Protein AF-A0A965Y8A7-F1 (afdb_monomer)

Structure (mmCIF, N/CA/C/O backbone):
data_AF-A0A965Y8A7-F1
#
_entry.id   AF-A0A965Y8A7-F1
#
loop_
_atom_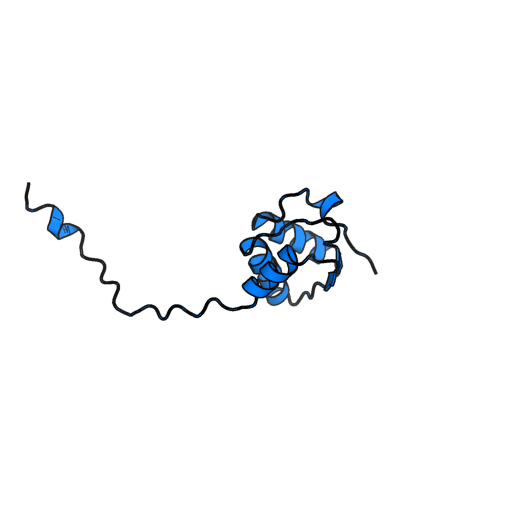site.group_PDB
_atom_site.id
_atom_site.type_symbol
_atom_site.label_atom_id
_atom_site.label_alt_id
_atom_site.label_comp_id
_atom_site.label_asym_id
_atom_site.label_entity_id
_atom_site.label_seq_id
_atom_site.pdbx_PDB_ins_code
_atom_site.Cartn_x
_atom_site.Cartn_y
_atom_site.Cartn_z
_atom_site.occupancy
_atom_site.B_iso_or_equiv
_atom_site.auth_seq_id
_atom_site.auth_comp_id
_atom_site.auth_asym_id
_atom_site.auth_atom_id
_atom_site.pdbx_PDB_model_num
ATOM 1 N N . MET A 1 1 ? -12.488 -10.062 11.948 1.00 49.94 1 MET A N 1
ATOM 2 C CA . MET A 1 1 ? -11.525 -9.067 11.435 1.00 49.94 1 MET A CA 1
ATOM 3 C C . MET A 1 1 ? -12.139 -8.504 10.177 1.00 49.94 1 MET A C 1
ATOM 5 O O . MET A 1 1 ? -12.432 -9.291 9.290 1.00 49.94 1 MET A O 1
ATOM 9 N N . GLU A 1 2 ? -12.423 -7.207 10.146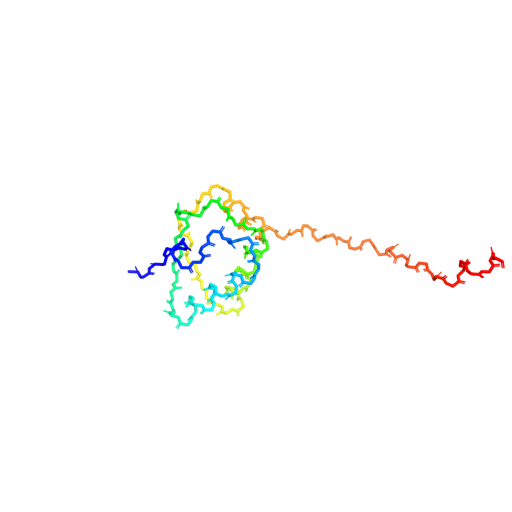 1.00 61.94 2 GLU A N 1
ATOM 10 C CA . GLU A 1 2 ? -12.914 -6.545 8.936 1.00 61.94 2 GLU A CA 1
ATOM 11 C C . GLU A 1 2 ? -11.736 -6.346 7.976 1.00 61.94 2 GLU A C 1
ATOM 13 O O . GLU A 1 2 ? -10.663 -5.886 8.380 1.00 61.94 2 GLU A O 1
ATOM 18 N N . SER A 1 3 ? -11.914 -6.778 6.731 1.00 58.09 3 SER A N 1
ATOM 19 C CA . SER A 1 3 ? -10.927 -6.689 5.656 1.00 58.09 3 SER A CA 1
ATOM 20 C C . SER A 1 3 ? -11.610 -6.149 4.412 1.00 58.09 3 SER A C 1
ATOM 22 O O . SER A 1 3 ? -12.699 -6.611 4.071 1.00 58.09 3 SER A O 1
ATOM 24 N N . ILE A 1 4 ? -10.960 -5.215 3.728 1.00 68.69 4 ILE A N 1
ATOM 25 C CA . ILE A 1 4 ? -11.452 -4.654 2.468 1.00 68.69 4 ILE A CA 1
ATOM 26 C C . ILE A 1 4 ? -10.821 -5.393 1.292 1.00 68.69 4 ILE A C 1
ATOM 28 O O . ILE A 1 4 ? -9.605 -5.614 1.277 1.00 68.69 4 ILE A O 1
ATOM 32 N N . ASN A 1 5 ? -11.644 -5.712 0.289 1.00 65.44 5 ASN A N 1
ATOM 33 C CA . ASN A 1 5 ? -11.171 -6.127 -1.026 1.00 65.44 5 ASN A CA 1
ATOM 34 C C . ASN A 1 5 ? -10.875 -4.882 -1.881 1.00 65.44 5 ASN A C 1
ATOM 36 O O . ASN A 1 5 ? -11.783 -4.162 -2.297 1.00 65.44 5 ASN A O 1
ATOM 40 N N . LEU A 1 6 ? -9.595 -4.649 -2.182 1.00 65.75 6 LEU A N 1
ATOM 41 C CA . LEU A 1 6 ? -9.141 -3.471 -2.929 1.00 65.75 6 LEU A CA 1
ATOM 42 C C . LEU A 1 6 ? -9.735 -3.340 -4.336 1.00 65.75 6 LEU A C 1
ATOM 44 O O . LEU A 1 6 ? -9.818 -2.228 -4.864 1.00 65.75 6 LEU A O 1
ATOM 48 N N . LYS A 1 7 ? -10.116 -4.448 -4.978 1.00 60.84 7 LYS A N 1
ATOM 49 C CA . LYS A 1 7 ? -10.618 -4.408 -6.356 1.00 60.84 7 LYS A CA 1
ATOM 50 C C . LYS A 1 7 ? -12.047 -3.884 -6.445 1.00 60.84 7 LYS A C 1
ATOM 52 O O . LYS A 1 7 ? -12.369 -3.225 -7.433 1.00 60.84 7 LYS A O 1
ATOM 57 N N . GLU A 1 8 ? -12.869 -4.156 -5.434 1.00 57.56 8 GLU A N 1
ATOM 58 C CA . GLU A 1 8 ? -14.264 -3.709 -5.389 1.00 57.56 8 GLU A CA 1
ATOM 59 C C . GLU A 1 8 ? -14.373 -2.212 -5.067 1.00 57.56 8 GLU A C 1
ATOM 61 O O . GLU A 1 8 ? -15.235 -1.540 -5.625 1.00 57.56 8 GLU A O 1
ATOM 66 N N . GLU A 1 9 ? -13.461 -1.670 -4.251 1.00 57.12 9 GLU A N 1
ATOM 67 C CA . GLU A 1 9 ? -13.534 -0.277 -3.780 1.00 57.12 9 GLU A CA 1
ATOM 68 C C . GLU A 1 9 ? -12.632 0.719 -4.537 1.00 57.12 9 GLU A C 1
ATOM 70 O O . GLU A 1 9 ? -13.009 1.879 -4.681 1.00 57.12 9 GLU A O 1
ATOM 75 N N . PHE A 1 10 ? -11.471 0.302 -5.070 1.00 62.09 10 PHE A N 1
ATOM 76 C CA . PHE A 1 10 ? -10.464 1.235 -5.621 1.00 62.09 10 PHE A CA 1
ATOM 77 C C . PHE A 1 10 ? -10.044 0.967 -7.082 1.00 62.09 10 PHE A C 1
ATOM 79 O O . PHE A 1 10 ? -9.073 1.548 -7.564 1.00 62.09 10 PHE A O 1
ATOM 86 N N . SER A 1 11 ? -10.781 0.112 -7.806 1.00 53.47 11 SER A N 1
ATOM 87 C CA . SER A 1 11 ? -10.721 -0.127 -9.263 1.00 53.47 11 SER A CA 1
ATOM 88 C C . SER A 1 11 ? -9.333 -0.008 -9.930 1.00 53.47 11 SER A C 1
ATOM 90 O O . SER A 1 11 ? -8.930 1.077 -10.338 1.00 53.47 11 SER A O 1
ATOM 92 N N . LYS A 1 12 ? -8.647 -1.141 -10.148 1.00 53.88 12 LYS A N 1
ATOM 93 C CA . LYS A 1 12 ? -7.536 -1.392 -11.111 1.00 53.88 12 LYS A CA 1
ATOM 94 C C . LYS A 1 12 ? -6.301 -0.466 -11.142 1.00 53.88 12 LYS A C 1
ATOM 96 O O . LYS A 1 12 ? -5.296 -0.868 -11.712 1.00 53.88 12 LYS A O 1
ATOM 101 N N . ASN A 1 13 ? -6.313 0.716 -10.537 1.00 55.31 13 ASN A N 1
ATOM 102 C CA . ASN A 1 13 ? -5.285 1.738 -10.703 1.00 55.31 13 ASN A CA 1
ATOM 103 C C . ASN A 1 13 ? -4.595 2.063 -9.376 1.00 55.31 13 ASN A C 1
ATOM 105 O O . ASN A 1 13 ? -4.362 3.222 -9.054 1.00 55.31 13 ASN A O 1
ATOM 109 N N . LEU A 1 14 ? -4.128 1.057 -8.636 1.00 63.94 14 LEU A N 1
ATOM 110 C CA . LEU A 1 14 ? -3.209 1.244 -7.495 1.00 63.94 14 LEU A CA 1
ATOM 111 C C . LEU A 1 14 ? -1.794 1.705 -7.933 1.00 63.94 14 LEU A C 1
ATOM 113 O O . LEU A 1 14 ? -0.793 1.520 -7.244 1.00 63.94 14 LEU A O 1
ATOM 117 N N . ALA A 1 15 ? -1.699 2.310 -9.117 1.00 61.69 15 ALA A N 1
ATOM 118 C CA . ALA A 1 15 ? -0.497 2.898 -9.676 1.00 61.69 15 ALA A CA 1
ATOM 119 C C . ALA A 1 15 ? -0.281 4.350 -9.218 1.00 61.69 15 ALA A C 1
ATOM 121 O O . ALA A 1 15 ? 0.847 4.841 -9.280 1.00 61.69 15 ALA A O 1
ATOM 122 N N . LEU A 1 16 ? -1.325 5.050 -8.765 1.00 68.44 16 LEU A N 1
ATOM 123 C CA . LEU A 1 16 ? -1.260 6.484 -8.478 1.00 68.44 16 LEU A CA 1
ATOM 124 C C . LEU A 1 16 ? -1.093 6.793 -6.989 1.00 68.44 16 LEU A C 1
ATOM 126 O O . LEU A 1 16 ? -1.583 6.070 -6.124 1.00 68.44 16 LEU A O 1
ATOM 130 N N . ARG A 1 17 ? -0.398 7.897 -6.694 1.00 72.62 17 ARG A N 1
ATOM 131 C CA . ARG A 1 17 ? -0.129 8.348 -5.322 1.00 72.62 17 ARG A CA 1
ATOM 132 C C . ARG A 1 17 ? -1.404 8.821 -4.628 1.00 72.62 17 ARG A C 1
ATOM 134 O O . ARG A 1 17 ? -1.560 8.581 -3.436 1.00 72.62 17 ARG A O 1
ATOM 141 N N . GLU A 1 18 ? -2.309 9.467 -5.362 1.00 77.12 18 GLU A N 1
ATOM 142 C CA . GLU A 1 18 ? -3.595 9.929 -4.831 1.00 77.12 18 GLU A CA 1
ATOM 143 C C . GLU A 1 18 ? -4.415 8.751 -4.289 1.00 77.12 18 GLU A C 1
ATOM 145 O O . GLU A 1 18 ? -4.908 8.807 -3.167 1.00 77.12 18 GLU A O 1
ATOM 150 N N . ASN A 1 19 ? -4.415 7.624 -5.004 1.00 81.88 19 ASN A N 1
ATOM 151 C CA . ASN A 1 19 ? -5.153 6.429 -4.598 1.00 81.88 19 ASN A CA 1
ATOM 152 C C . ASN A 1 19 ? -4.620 5.816 -3.294 1.00 81.88 19 ASN A C 1
ATOM 154 O O . ASN A 1 19 ? -5.395 5.249 -2.531 1.00 81.88 19 ASN A O 1
ATOM 158 N N . ALA A 1 20 ? -3.321 5.953 -2.996 1.00 86.44 20 ALA A N 1
ATOM 159 C CA . ALA A 1 20 ? -2.768 5.533 -1.704 1.00 86.44 20 ALA A CA 1
ATOM 160 C C . ALA A 1 20 ? -3.297 6.394 -0.549 1.00 86.44 20 ALA A C 1
ATOM 162 O O . ALA A 1 20 ? -3.550 5.874 0.536 1.00 86.44 20 ALA A O 1
ATOM 163 N N . ARG A 1 21 ? -3.478 7.701 -0.779 1.00 87.94 21 ARG A N 1
ATOM 164 C CA . ARG A 1 21 ? -4.012 8.631 0.226 1.00 87.94 21 ARG A CA 1
ATOM 165 C C . ARG A 1 21 ? -5.481 8.382 0.489 1.00 87.94 21 ARG A C 1
ATOM 167 O O . ARG A 1 21 ? -5.869 8.317 1.650 1.00 87.94 21 ARG A O 1
ATOM 174 N N . ASP A 1 22 ? -6.267 8.231 -0.570 1.00 86.81 22 ASP A N 1
ATOM 175 C CA . ASP A 1 22 ? -7.703 7.992 -0.451 1.00 86.81 22 ASP A CA 1
ATOM 176 C C . ASP A 1 22 ? -7.969 6.651 0.238 1.00 86.81 22 ASP A C 1
ATOM 178 O O . ASP A 1 22 ? -8.757 6.587 1.183 1.00 86.81 22 ASP A O 1
ATOM 182 N N . LEU A 1 23 ? -7.217 5.611 -0.141 1.00 87.75 23 LEU A N 1
ATOM 183 C CA . LEU A 1 23 ? -7.236 4.320 0.539 1.00 87.75 23 LEU A CA 1
ATOM 184 C C . LEU A 1 23 ? -6.851 4.456 2.013 1.00 87.75 23 LEU A C 1
ATOM 186 O O . LEU A 1 23 ? -7.571 3.978 2.884 1.00 87.75 23 LEU A O 1
ATOM 190 N N . PHE A 1 24 ? -5.731 5.115 2.315 1.00 90.56 24 PHE A N 1
ATOM 191 C CA . PHE A 1 24 ? -5.295 5.282 3.698 1.00 90.56 24 PHE A CA 1
ATOM 192 C C . PHE A 1 24 ? -6.328 6.040 4.532 1.00 90.56 24 PHE A C 1
ATOM 194 O O . PHE A 1 24 ? -6.637 5.624 5.645 1.00 90.56 24 PHE A O 1
ATOM 201 N N . LYS A 1 25 ? -6.881 7.133 3.997 1.00 90.62 25 LYS A N 1
ATOM 202 C CA . LYS A 1 25 ? -7.908 7.929 4.667 1.00 90.62 25 LYS A CA 1
ATOM 203 C C . LYS A 1 25 ? -9.123 7.068 4.995 1.00 90.62 25 LYS A C 1
ATOM 205 O O . LYS A 1 25 ? -9.559 7.065 6.141 1.00 90.62 25 LYS A O 1
ATOM 210 N N . PHE A 1 26 ? -9.606 6.292 4.028 1.00 88.50 26 PHE A N 1
ATOM 211 C CA . PHE A 1 26 ? -10.717 5.372 4.235 1.00 88.50 26 PHE A CA 1
ATOM 212 C C . PHE A 1 26 ? -10.423 4.349 5.340 1.00 88.50 26 PHE A C 1
ATOM 214 O O . PHE A 1 26 ? -11.222 4.176 6.260 1.00 88.50 26 PHE A O 1
ATOM 221 N N . LEU A 1 27 ? -9.250 3.716 5.303 1.00 90.00 27 LEU A N 1
ATOM 222 C CA . LEU A 1 27 ? -8.825 2.749 6.319 1.00 90.00 27 LEU A CA 1
ATOM 223 C C . LEU A 1 27 ? -8.711 3.376 7.707 1.00 90.00 27 LEU A C 1
ATOM 225 O O . LEU A 1 27 ? -9.111 2.768 8.697 1.00 90.00 27 LEU A O 1
ATOM 229 N N . PHE A 1 28 ? -8.172 4.589 7.780 1.00 91.25 28 PHE A N 1
ATOM 230 C CA . PHE A 1 28 ? -7.970 5.308 9.026 1.00 91.25 28 PHE A CA 1
ATOM 231 C C . PHE A 1 28 ? -9.301 5.743 9.650 1.00 91.25 28 PHE A C 1
ATOM 233 O O . PHE A 1 28 ? -9.537 5.476 10.826 1.00 91.25 28 PHE A O 1
ATOM 240 N N . GLU A 1 29 ? -10.192 6.350 8.860 1.00 92.12 29 GLU A N 1
ATOM 241 C CA . GLU A 1 29 ? -11.514 6.812 9.306 1.00 92.12 29 GLU A CA 1
ATOM 242 C C . GLU A 1 29 ? -12.406 5.653 9.767 1.00 92.12 29 GLU A C 1
ATOM 244 O O . GLU A 1 29 ? -13.139 5.795 10.744 1.00 92.12 29 GLU A O 1
ATOM 249 N N . ASN A 1 30 ? -12.291 4.489 9.122 1.00 89.38 30 ASN A N 1
ATOM 250 C CA . ASN A 1 30 ? -13.049 3.288 9.479 1.00 89.38 30 ASN A CA 1
ATOM 251 C C . ASN A 1 30 ? -12.291 2.347 10.436 1.00 89.38 30 ASN A C 1
ATOM 253 O O . ASN A 1 30 ? -12.804 1.292 10.796 1.00 89.38 30 ASN A O 1
ATOM 257 N N . ASN A 1 31 ? -11.077 2.708 10.873 1.00 90.31 31 ASN A N 1
ATOM 258 C CA . ASN A 1 31 ? -10.204 1.888 11.726 1.00 90.31 31 ASN A CA 1
ATOM 259 C C . ASN A 1 31 ? -9.964 0.455 11.188 1.00 90.31 31 ASN A C 1
ATOM 261 O O . ASN A 1 31 ? -9.810 -0.508 11.948 1.00 90.31 31 ASN A O 1
ATOM 265 N N . ILE A 1 32 ? -9.892 0.311 9.864 1.00 89.31 32 ILE A N 1
ATOM 266 C CA . ILE A 1 32 ? -9.660 -0.963 9.184 1.00 89.31 32 ILE A CA 1
ATOM 267 C C . ILE A 1 32 ? -8.158 -1.180 9.023 1.00 89.31 32 ILE A C 1
ATOM 269 O O . ILE A 1 32 ? -7.447 -0.402 8.394 1.00 89.31 32 ILE A O 1
ATOM 273 N N . LYS A 1 33 ? -7.658 -2.269 9.609 1.00 91.00 33 LYS A N 1
ATOM 274 C CA . LYS A 1 33 ? -6.217 -2.563 9.689 1.00 91.00 33 LYS A CA 1
ATOM 275 C C . LYS A 1 33 ? -5.763 -3.685 8.768 1.00 91.00 33 LYS A C 1
ATOM 277 O O . LYS A 1 33 ? -4.622 -4.113 8.883 1.00 91.00 33 LYS A O 1
ATOM 282 N N . THR A 1 34 ? -6.635 -4.200 7.905 1.00 88.44 34 THR A N 1
ATOM 283 C CA . THR A 1 34 ? -6.290 -5.288 6.982 1.00 88.44 34 THR A CA 1
ATOM 284 C C . THR A 1 34 ? -6.712 -4.938 5.567 1.00 88.44 34 THR A C 1
ATOM 286 O O . THR A 1 34 ? -7.878 -4.633 5.325 1.00 88.44 34 THR A O 1
ATOM 289 N N . ILE A 1 35 ? -5.760 -5.031 4.644 1.00 88.94 35 ILE A N 1
ATOM 290 C CA . ILE A 1 35 ? -5.963 -4.851 3.211 1.00 88.94 35 ILE A CA 1
ATOM 291 C C . ILE A 1 35 ? -5.674 -6.169 2.496 1.00 88.94 35 ILE A C 1
ATOM 293 O O . ILE A 1 35 ? -4.589 -6.734 2.670 1.00 88.94 35 ILE A O 1
ATOM 297 N N . ASP A 1 36 ? -6.614 -6.614 1.662 1.00 88.50 36 ASP A N 1
ATOM 298 C CA . ASP A 1 36 ? -6.456 -7.789 0.808 1.00 88.50 36 ASP A CA 1
ATOM 299 C C . ASP A 1 36 ? -6.056 -7.405 -0.630 1.00 88.50 36 ASP A C 1
ATOM 301 O O . ASP A 1 36 ? -6.783 -6.692 -1.325 1.00 88.50 36 ASP A O 1
ATOM 305 N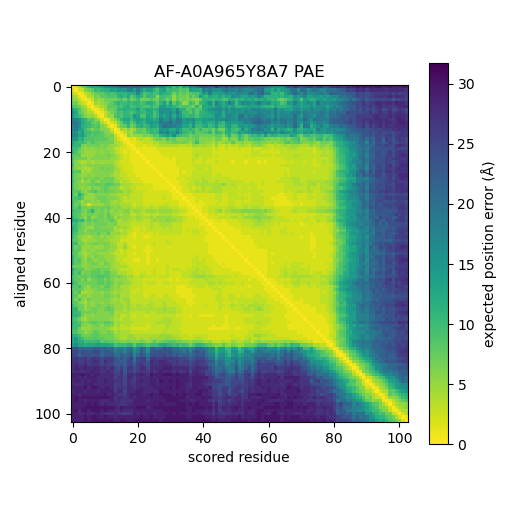 N . PHE A 1 37 ? -4.892 -7.893 -1.072 1.00 87.25 37 PHE A N 1
ATOM 306 C CA . PHE A 1 37 ? -4.331 -7.680 -2.411 1.00 87.25 37 PHE A CA 1
ATOM 307 C C . PHE A 1 37 ? -4.599 -8.841 -3.385 1.00 87.25 37 PHE A C 1
ATOM 309 O O . PHE A 1 37 ? -4.068 -8.823 -4.492 1.00 87.25 37 PHE A O 1
ATOM 316 N N . LYS A 1 38 ? -5.432 -9.830 -3.027 1.00 84.56 38 LYS A N 1
ATOM 317 C CA . LYS A 1 38 ? -5.657 -11.061 -3.812 1.00 84.56 38 LYS A CA 1
ATOM 318 C C . LYS A 1 38 ? -5.978 -10.832 -5.292 1.00 84.56 38 LYS A C 1
ATOM 320 O O . LYS A 1 38 ? -5.618 -11.657 -6.127 1.00 84.56 38 LYS A O 1
ATOM 325 N N . GLU A 1 39 ? -6.673 -9.747 -5.620 1.00 82.94 39 GLU A N 1
ATOM 326 C CA . GLU A 1 39 ? -7.063 -9.415 -6.996 1.00 82.94 39 GLU A CA 1
ATOM 327 C C . GLU A 1 39 ? -6.324 -8.193 -7.567 1.00 82.94 39 GLU A C 1
ATOM 329 O O . GLU A 1 39 ? -6.744 -7.614 -8.572 1.00 82.94 39 GLU A O 1
ATOM 334 N N . VAL A 1 40 ? -5.239 -7.781 -6.914 1.00 83.44 40 VAL A N 1
ATOM 335 C CA . VAL A 1 40 ? -4.372 -6.696 -7.361 1.00 83.44 40 VAL A CA 1
ATOM 336 C C . VAL A 1 40 ? -3.203 -7.290 -8.127 1.00 83.44 40 VAL A C 1
ATOM 338 O O . VAL A 1 40 ? -2.378 -8.004 -7.568 1.00 83.44 40 VAL A O 1
ATOM 341 N N . GLU A 1 41 ? -3.116 -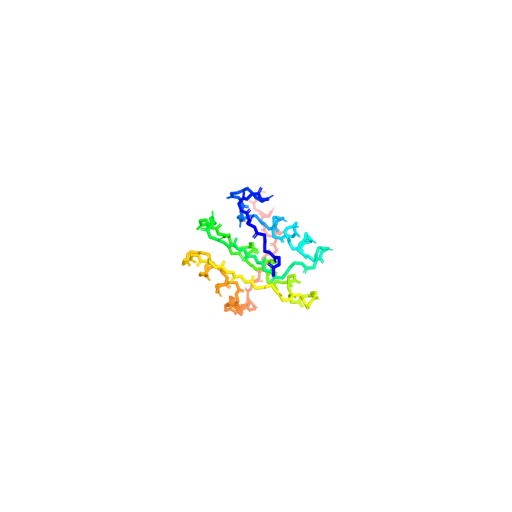6.961 -9.412 1.00 84.25 41 GLU A N 1
ATOM 342 C CA . GLU A 1 41 ? -2.021 -7.425 -10.268 1.00 84.25 41 GLU A CA 1
ATOM 343 C C . GLU A 1 41 ? -0.736 -6.623 -10.027 1.00 84.25 41 GLU A C 1
ATOM 345 O O . GLU A 1 41 ? 0.349 -7.195 -10.013 1.00 84.25 41 GLU A O 1
ATOM 350 N N . TYR A 1 42 ? -0.853 -5.312 -9.796 1.00 85.31 42 TYR A N 1
ATOM 351 C CA . TYR A 1 42 ? 0.284 -4.401 -9.703 1.00 85.31 42 TYR A CA 1
ATOM 352 C C . TYR A 1 42 ? -0.008 -3.199 -8.793 1.00 85.31 42 TYR A C 1
ATOM 354 O O . TYR A 1 42 ? -1.122 -2.670 -8.774 1.00 85.31 42 TYR A O 1
ATOM 362 N N . VAL A 1 43 ? 1.028 -2.719 -8.101 1.00 88.06 43 VAL A N 1
ATOM 363 C CA . VAL A 1 43 ? 1.064 -1.402 -7.444 1.00 88.06 43 VAL A CA 1
ATOM 364 C C . VAL A 1 43 ? 2.315 -0.658 -7.889 1.00 88.06 43 VAL A C 1
ATOM 366 O O . VAL A 1 43 ? 3.352 -1.273 -8.128 1.00 88.06 43 VAL A O 1
ATOM 369 N N . SER A 1 44 ? 2.268 0.670 -7.969 1.00 88.25 44 SER A N 1
ATOM 370 C CA . SER A 1 44 ? 3.496 1.421 -8.244 1.00 88.25 44 SER A CA 1
ATOM 371 C C . SER A 1 44 ? 4.358 1.568 -6.991 1.00 88.25 44 SER A C 1
ATOM 373 O O . SER A 1 44 ? 3.868 1.589 -5.859 1.00 88.25 44 SER A O 1
ATOM 375 N N . ARG A 1 45 ? 5.664 1.784 -7.186 1.00 88.00 45 ARG A N 1
ATOM 376 C CA . ARG A 1 45 ? 6.567 2.168 -6.090 1.00 88.00 45 ARG A CA 1
ATOM 377 C C . ARG A 1 45 ? 6.113 3.458 -5.395 1.00 88.00 45 ARG A C 1
ATOM 379 O O . ARG A 1 45 ? 6.267 3.584 -4.186 1.00 88.00 45 ARG A O 1
ATOM 386 N N . SER A 1 46 ? 5.555 4.413 -6.142 1.00 87.94 46 SER A N 1
ATOM 387 C CA . SER A 1 46 ? 5.037 5.671 -5.586 1.00 87.94 46 SER A CA 1
ATOM 388 C C . SER A 1 46 ? 3.842 5.436 -4.664 1.00 87.94 46 SER A C 1
ATOM 390 O O . SER A 1 46 ? 3.787 6.034 -3.593 1.00 87.94 46 SER A O 1
ATOM 392 N N . PHE A 1 47 ? 2.927 4.544 -5.052 1.00 90.88 47 PHE A N 1
ATOM 393 C CA . PHE A 1 47 ? 1.811 4.119 -4.212 1.00 90.88 47 PHE A CA 1
ATOM 394 C C . PHE A 1 47 ? 2.320 3.459 -2.926 1.00 90.88 47 PHE A C 1
ATOM 396 O O . PHE A 1 47 ? 1.946 3.871 -1.830 1.00 90.88 47 PHE A O 1
ATOM 403 N N . ALA A 1 48 ? 3.226 2.483 -3.055 1.00 91.62 48 ALA A N 1
ATOM 404 C CA . ALA A 1 48 ? 3.777 1.759 -1.914 1.00 91.62 48 ALA A CA 1
ATOM 405 C C . ALA A 1 48 ? 4.511 2.690 -0.933 1.00 91.62 48 ALA A C 1
ATOM 407 O O . ALA A 1 48 ? 4.286 2.615 0.273 1.00 91.62 48 ALA A O 1
ATOM 408 N N . ASN A 1 49 ? 5.337 3.607 -1.449 1.00 91.94 49 ASN A N 1
ATOM 409 C CA . ASN A 1 49 ? 6.018 4.627 -0.649 1.00 91.94 49 ASN A CA 1
ATOM 410 C C . ASN A 1 49 ? 5.033 5.509 0.120 1.00 91.94 49 ASN A C 1
ATOM 412 O O . ASN A 1 49 ? 5.233 5.751 1.307 1.00 91.94 49 ASN A O 1
ATOM 416 N N . GLU A 1 50 ? 3.989 5.999 -0.548 1.00 91.56 50 GLU A N 1
ATOM 417 C CA . GLU A 1 50 ? 3.020 6.888 0.088 1.00 91.56 50 GLU A CA 1
ATOM 418 C C . GLU A 1 50 ? 2.247 6.173 1.191 1.00 91.56 50 GLU A C 1
ATOM 420 O O . GLU A 1 50 ? 2.155 6.694 2.299 1.00 91.56 50 GLU A O 1
ATOM 425 N N . LEU A 1 51 ? 1.753 4.962 0.917 1.00 91.94 51 LEU A N 1
ATOM 426 C CA . LEU A 1 51 ? 1.006 4.185 1.899 1.00 91.94 51 LEU A CA 1
ATOM 427 C C . LEU A 1 51 ? 1.859 3.912 3.148 1.00 91.94 51 LEU A C 1
ATOM 429 O O . LEU A 1 51 ? 1.410 4.150 4.265 1.00 91.94 51 LEU A O 1
ATOM 433 N N . LEU A 1 52 ? 3.120 3.507 2.965 1.00 93.00 52 LEU A N 1
ATOM 434 C CA . LEU A 1 52 ? 4.054 3.293 4.075 1.00 93.00 52 LEU A CA 1
ATOM 435 C C . LEU A 1 52 ? 4.392 4.589 4.832 1.00 93.00 52 LEU A C 1
ATOM 437 O O . LEU A 1 52 ? 4.536 4.555 6.057 1.00 93.00 52 LEU A O 1
ATOM 441 N N . SER A 1 53 ? 4.515 5.727 4.137 1.00 92.44 53 SER A N 1
ATOM 442 C CA . SER A 1 53 ? 4.734 7.031 4.786 1.00 92.44 53 SER A CA 1
ATOM 443 C C . SER A 1 53 ? 3.562 7.377 5.697 1.00 92.44 53 SER A C 1
ATOM 445 O O . SER A 1 53 ? 3.766 7.697 6.866 1.00 92.44 53 SER A O 1
ATOM 447 N N . LEU A 1 54 ? 2.335 7.222 5.196 1.00 93.12 54 LEU A N 1
ATOM 448 C CA . LEU A 1 54 ? 1.116 7.512 5.945 1.00 93.12 54 LEU A CA 1
ATOM 449 C C . LEU A 1 54 ? 0.945 6.577 7.150 1.00 93.12 54 LEU A C 1
ATOM 451 O O . LEU A 1 54 ? 0.611 7.050 8.238 1.00 93.12 54 LEU A O 1
ATOM 455 N N . GLU A 1 55 ? 1.244 5.281 7.003 1.00 93.06 55 GLU A N 1
ATOM 456 C CA . GLU A 1 55 ? 1.269 4.320 8.119 1.00 93.06 55 GLU A CA 1
ATOM 457 C C . GLU A 1 55 ? 2.203 4.788 9.242 1.00 93.06 55 GLU A C 1
ATOM 459 O O . GLU A 1 55 ? 1.822 4.819 10.418 1.00 93.06 55 GLU A O 1
ATOM 464 N N . LYS A 1 56 ? 3.421 5.203 8.873 1.00 92.81 56 LYS A N 1
ATOM 465 C CA . LYS A 1 56 ? 4.446 5.662 9.813 1.00 92.81 56 LYS A CA 1
ATOM 466 C C . LYS A 1 56 ? 4.069 6.980 10.486 1.00 92.81 56 LYS A C 1
ATOM 468 O O . LYS A 1 56 ? 4.201 7.096 11.704 1.00 92.81 56 LYS A O 1
ATOM 473 N N . GLU A 1 57 ? 3.621 7.963 9.711 1.00 94.25 57 GLU A N 1
ATOM 474 C CA . GLU A 1 57 ? 3.254 9.298 10.196 1.00 94.25 57 GLU A CA 1
ATOM 475 C C . GLU A 1 57 ? 2.095 9.243 11.196 1.00 94.25 57 GLU A C 1
ATOM 477 O O . GLU A 1 57 ? 2.129 9.918 12.225 1.00 94.25 57 GLU A O 1
ATOM 482 N N . ASN A 1 58 ? 1.112 8.380 10.940 1.00 94.00 58 ASN A N 1
ATOM 483 C CA . ASN A 1 58 ? -0.101 8.276 11.752 1.00 94.00 58 ASN A CA 1
ATOM 484 C C . ASN A 1 58 ? -0.044 7.160 12.807 1.00 94.00 58 ASN A C 1
ATOM 486 O O . ASN A 1 58 ? -1.015 6.957 13.534 1.00 94.00 58 ASN A O 1
ATOM 490 N N . LYS A 1 59 ? 1.075 6.424 12.906 1.00 93.88 59 LYS A N 1
ATOM 491 C CA . LYS A 1 59 ? 1.227 5.240 13.778 1.00 93.88 59 LYS A CA 1
ATOM 492 C C . LYS A 1 59 ? 0.099 4.215 13.571 1.00 93.88 59 LYS A C 1
ATOM 494 O O . LYS A 1 59 ? -0.361 3.579 14.523 1.00 93.88 59 LYS A O 1
ATOM 499 N N . PHE A 1 60 ? -0.352 4.070 12.327 1.00 92.50 60 PHE A N 1
ATOM 500 C CA . PHE A 1 60 ? -1.458 3.203 11.941 1.00 92.50 60 PHE A CA 1
ATOM 501 C C . PHE A 1 60 ? -0.915 2.015 11.150 1.00 92.50 60 PHE A C 1
ATOM 503 O O . PHE A 1 60 ? -0.602 2.131 9.970 1.00 92.50 60 PHE A O 1
ATOM 510 N N . ASN A 1 61 ? -0.768 0.871 11.820 1.00 92.31 61 ASN A N 1
ATOM 511 C CA . ASN A 1 61 ? -0.190 -0.324 11.209 1.00 92.31 61 ASN A CA 1
ATOM 512 C C . ASN A 1 61 ? -1.240 -1.078 10.395 1.00 92.31 61 ASN A C 1
ATOM 514 O O . ASN A 1 61 ? -2.197 -1.619 10.957 1.00 92.31 61 ASN A O 1
ATOM 518 N N . ILE A 1 62 ? -1.009 -1.153 9.087 1.00 92.06 62 ILE A N 1
ATOM 519 C CA . ILE A 1 62 ? -1.868 -1.860 8.144 1.00 92.06 62 ILE A CA 1
ATOM 520 C C . ILE A 1 62 ? -1.244 -3.213 7.799 1.00 92.06 62 ILE A C 1
ATOM 522 O O . ILE A 1 62 ? -0.145 -3.294 7.241 1.00 92.06 62 ILE A O 1
ATOM 526 N N . ASN A 1 63 ? -1.985 -4.280 8.081 1.00 93.06 63 ASN A N 1
ATOM 527 C CA . ASN A 1 63 ? -1.679 -5.633 7.651 1.00 93.06 63 ASN A CA 1
ATOM 528 C C . ASN A 1 63 ? -2.035 -5.816 6.169 1.00 93.06 63 ASN A C 1
ATOM 530 O O . ASN A 1 63 ? -3.172 -5.576 5.764 1.00 93.06 63 ASN A O 1
ATOM 534 N N . LYS A 1 64 ? -1.067 -6.251 5.364 1.00 92.44 64 LYS A N 1
ATOM 535 C CA . LYS A 1 64 ? -1.207 -6.433 3.913 1.00 92.44 64 LYS A CA 1
ATOM 536 C C . LYS A 1 64 ? -1.176 -7.931 3.630 1.00 92.44 64 LYS A C 1
ATOM 538 O O . LYS A 1 64 ? -0.166 -8.573 3.909 1.00 92.44 64 LYS A O 1
ATOM 543 N N . ILE A 1 65 ? -2.273 -8.493 3.129 1.00 92.06 65 ILE A N 1
ATOM 544 C CA . ILE A 1 65 ? -2.415 -9.939 2.887 1.00 92.06 65 ILE A CA 1
ATOM 545 C C . ILE A 1 65 ? -2.595 -10.241 1.3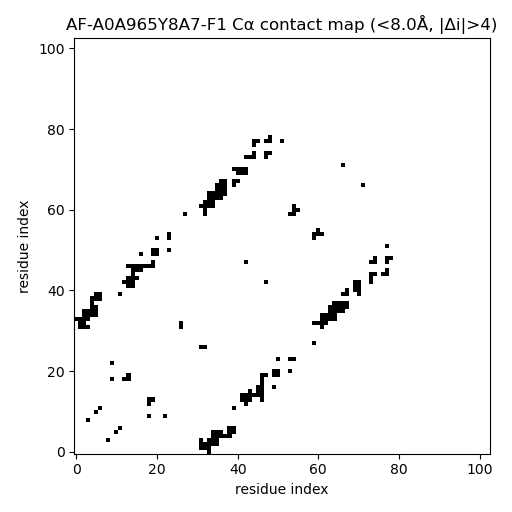97 1.00 92.06 65 ILE A C 1
ATOM 547 O O . ILE A 1 65 ? -2.985 -9.365 0.629 1.00 92.06 65 ILE A O 1
ATOM 551 N N . ASN A 1 66 ? -2.298 -11.483 1.000 1.00 91.69 66 ASN A N 1
ATOM 552 C CA . ASN A 1 66 ? -2.429 -11.991 -0.375 1.00 91.69 66 ASN A CA 1
ATOM 553 C C . ASN A 1 66 ? -1.751 -11.117 -1.448 1.00 91.69 66 ASN A C 1
ATOM 555 O O . ASN A 1 66 ? -2.252 -10.995 -2.563 1.00 91.69 66 ASN A O 1
ATOM 559 N N . MET A 1 67 ? -0.612 -10.503 -1.121 1.00 91.56 67 MET A N 1
ATOM 560 C CA . MET A 1 67 ? 0.207 -9.808 -2.113 1.00 91.56 67 MET A CA 1
ATOM 561 C C . MET A 1 67 ? 0.844 -10.835 -3.052 1.00 91.56 67 MET A C 1
ATOM 563 O O . MET A 1 67 ? 1.455 -11.798 -2.587 1.00 91.56 67 MET A O 1
ATOM 567 N N . ASN A 1 68 ? 0.733 -10.618 -4.361 1.00 90.12 68 ASN A N 1
ATOM 568 C CA . ASN A 1 68 ? 1.536 -11.355 -5.334 1.00 90.12 68 ASN A CA 1
ATOM 569 C C . ASN A 1 68 ? 3.007 -10.872 -5.300 1.00 90.12 68 ASN A C 1
ATOM 571 O O . ASN A 1 68 ? 3.355 -9.937 -4.564 1.00 90.12 68 ASN A O 1
ATOM 575 N N . ASP A 1 69 ? 3.876 -11.503 -6.089 1.00 91.56 69 ASP A N 1
ATOM 576 C CA . ASP A 1 69 ? 5.308 -11.175 -6.113 1.00 91.56 69 ASP A CA 1
ATOM 577 C C . ASP A 1 69 ? 5.574 -9.735 -6.588 1.00 91.56 69 ASP A C 1
ATOM 579 O O . ASP A 1 69 ? 6.382 -9.027 -5.980 1.00 91.56 69 ASP A O 1
ATOM 583 N N . ASP A 1 70 ? 4.843 -9.266 -7.604 1.00 88.38 70 ASP A N 1
ATOM 584 C CA . ASP A 1 70 ? 4.978 -7.919 -8.177 1.00 88.38 70 ASP A CA 1
ATOM 585 C C . ASP A 1 70 ? 4.551 -6.810 -7.202 1.00 88.38 70 ASP A C 1
ATOM 587 O O . ASP A 1 70 ? 5.158 -5.740 -7.133 1.00 88.38 70 ASP A O 1
ATOM 591 N N . 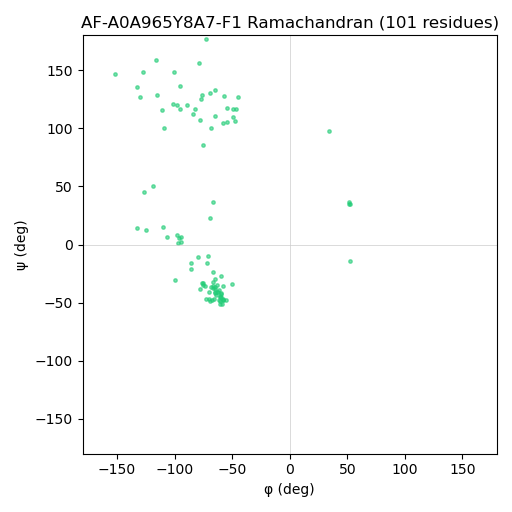VAL A 1 71 ? 3.526 -7.060 -6.394 1.00 89.94 71 VAL A N 1
ATOM 592 C CA . VAL A 1 71 ? 3.082 -6.142 -5.344 1.00 89.94 71 VAL A CA 1
ATOM 593 C C . VAL A 1 71 ? 4.081 -6.153 -4.190 1.00 89.94 71 VAL A C 1
ATOM 595 O O . VAL A 1 71 ? 4.524 -5.096 -3.730 1.00 89.94 71 VAL A O 1
ATOM 598 N N . SER A 1 72 ? 4.491 -7.344 -3.752 1.00 91.12 72 SER A N 1
ATOM 599 C CA . SER A 1 72 ? 5.423 -7.520 -2.635 1.00 91.12 72 SER A CA 1
ATOM 600 C C . SER A 1 72 ? 6.771 -6.849 -2.901 1.00 91.12 72 SER A C 1
ATOM 602 O O . SER A 1 72 ? 7.317 -6.170 -2.024 1.00 91.12 72 SER A O 1
ATOM 604 N N . ILE A 1 73 ? 7.303 -6.983 -4.120 1.00 92.44 73 ILE A N 1
ATOM 605 C CA . ILE A 1 73 ? 8.593 -6.394 -4.488 1.00 92.44 73 ILE A CA 1
ATOM 606 C C . ILE A 1 73 ? 8.542 -4.860 -4.502 1.00 92.44 73 ILE A C 1
ATOM 608 O O . ILE A 1 73 ? 9.515 -4.212 -4.120 1.00 92.44 73 ILE A O 1
ATOM 612 N N . MET A 1 74 ? 7.400 -4.258 -4.842 1.00 90.88 74 MET A N 1
ATOM 613 C CA . MET A 1 74 ? 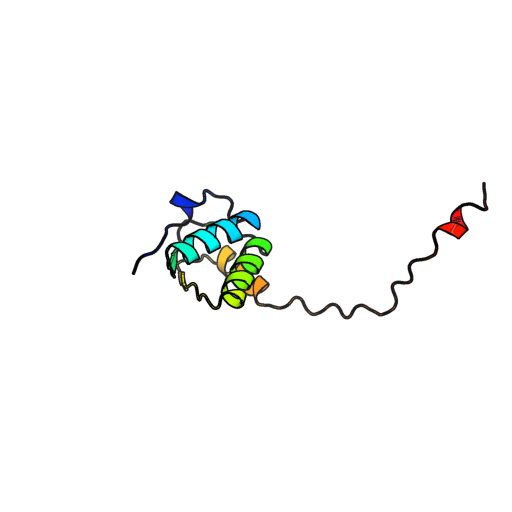7.236 -2.801 -4.825 1.00 90.88 74 MET A CA 1
ATOM 614 C C . MET A 1 74 ? 7.220 -2.239 -3.404 1.00 90.88 74 MET A C 1
ATOM 616 O O . MET A 1 74 ? 7.875 -1.228 -3.148 1.00 90.88 74 MET A O 1
ATOM 620 N N . PHE A 1 75 ? 6.559 -2.917 -2.460 1.00 91.44 75 PHE A N 1
ATOM 621 C CA . PHE A 1 75 ? 6.641 -2.561 -1.039 1.00 91.44 75 PHE A CA 1
ATOM 622 C C . PHE A 1 75 ? 8.050 -2.760 -0.476 1.00 91.44 75 PHE A C 1
ATOM 624 O O . PHE A 1 75 ? 8.533 -1.921 0.282 1.00 91.44 75 PHE A O 1
ATOM 631 N N . LYS A 1 76 ? 8.755 -3.814 -0.896 1.00 90.81 76 LYS A N 1
ATOM 632 C CA . LYS A 1 76 ? 10.162 -4.011 -0.533 1.00 90.81 76 LYS A CA 1
ATOM 633 C C . LYS A 1 76 ? 11.044 -2.864 -1.039 1.00 90.81 76 LYS A C 1
ATOM 635 O O . LYS A 1 76 ? 11.785 -2.277 -0.259 1.00 90.81 76 LYS A O 1
ATOM 640 N N . TYR A 1 77 ? 10.917 -2.483 -2.308 1.00 89.25 77 TYR A N 1
ATOM 641 C CA . TYR A 1 77 ? 11.652 -1.349 -2.881 1.00 89.25 77 TYR A CA 1
ATOM 642 C C . TYR A 1 77 ? 11.255 0.005 -2.296 1.00 89.25 77 TYR A C 1
ATOM 644 O O . TYR A 1 77 ? 12.020 0.966 -2.395 1.00 89.25 77 TYR A O 1
ATOM 652 N N . ALA A 1 78 ? 10.054 0.120 -1.740 1.00 88.31 78 ALA A N 1
ATOM 653 C CA . ALA A 1 78 ? 9.637 1.305 -1.010 1.00 88.31 78 ALA A CA 1
ATOM 654 C C . ALA A 1 78 ? 10.317 1.398 0.371 1.00 88.31 78 ALA A C 1
ATOM 656 O O . ALA A 1 78 ? 10.698 2.483 0.801 1.00 88.31 78 ALA A O 1
ATOM 657 N N . LEU A 1 79 ? 10.532 0.259 1.039 1.00 84.62 79 LEU A N 1
ATOM 658 C CA . LEU A 1 79 ? 11.243 0.183 2.322 1.00 84.62 79 LEU A CA 1
ATOM 659 C C . LEU A 1 79 ? 12.759 0.334 2.183 1.00 84.62 79 LEU A C 1
ATOM 661 O O . LEU A 1 79 ? 13.414 0.891 3.065 1.00 84.62 79 LEU A O 1
ATOM 665 N N . GLU A 1 80 ? 13.326 -0.178 1.095 1.00 80.94 80 GLU A N 1
ATOM 666 C CA . GLU A 1 80 ? 14.730 0.023 0.767 1.00 80.94 80 GLU A CA 1
ATOM 667 C C . GLU A 1 80 ? 14.936 1.502 0.417 1.00 80.94 80 GLU A C 1
ATOM 669 O O . GLU A 1 80 ? 14.616 1.946 -0.692 1.00 80.94 80 GLU A O 1
ATOM 674 N N . GLU A 1 81 ? 15.454 2.281 1.381 1.00 59.19 81 GLU A N 1
ATOM 675 C CA . GLU A 1 81 ? 15.934 3.637 1.117 1.00 59.19 81 GLU A CA 1
ATOM 676 C C . GLU A 1 81 ? 16.808 3.561 -0.135 1.00 59.19 81 GLU A C 1
ATOM 678 O O . GLU A 1 81 ? 17.835 2.875 -0.141 1.00 59.19 81 GLU A O 1
ATOM 683 N N . SER A 1 82 ? 16.401 4.243 -1.215 1.00 53.25 82 SER A N 1
ATOM 684 C CA . SER A 1 82 ? 17.289 4.450 -2.360 1.00 53.25 82 SER A CA 1
ATOM 685 C C . SER A 1 82 ? 18.642 4.861 -1.789 1.00 53.25 82 SER A C 1
ATOM 687 O O . SER A 1 82 ? 18.643 5.793 -0.974 1.00 53.25 82 SER A O 1
ATOM 689 N N . PRO A 1 83 ? 19.757 4.189 -2.152 1.00 48.16 83 PRO A N 1
ATOM 690 C CA . PRO A 1 83 ? 21.059 4.519 -1.600 1.00 48.16 83 PRO A CA 1
ATOM 691 C C . PRO A 1 83 ? 21.196 6.017 -1.754 1.00 48.16 83 PRO A C 1
ATOM 693 O O . PRO A 1 83 ? 21.080 6.510 -2.882 1.00 48.16 83 PRO A O 1
ATOM 696 N N . LYS A 1 84 ? 21.285 6.733 -0.620 1.00 51.06 84 LYS A N 1
ATOM 697 C CA . LYS A 1 84 ? 21.357 8.192 -0.600 1.00 51.06 84 LYS A CA 1
ATOM 698 C C . LYS A 1 84 ? 22.414 8.529 -1.626 1.00 51.06 84 LYS A C 1
ATOM 700 O O . LYS A 1 84 ? 23.590 8.242 -1.396 1.00 51.06 84 LYS A O 1
ATOM 705 N N . ARG A 1 85 ? 22.004 9.043 -2.793 1.00 48.06 85 ARG A N 1
ATOM 706 C CA . ARG A 1 85 ? 22.957 9.601 -3.738 1.00 48.06 85 ARG A CA 1
ATOM 707 C C . ARG A 1 85 ? 23.613 10.671 -2.895 1.00 48.06 85 ARG A C 1
ATOM 709 O O . ARG A 1 85 ? 22.957 11.656 -2.563 1.00 48.06 85 ARG A O 1
ATOM 716 N N . LYS A 1 86 ? 24.848 10.425 -2.438 1.00 47.19 86 LYS A N 1
ATOM 717 C CA . LYS A 1 86 ? 25.698 11.494 -1.937 1.00 47.19 86 LYS A CA 1
ATOM 718 C C . LYS A 1 86 ? 25.596 12.511 -3.055 1.00 47.19 86 LYS A C 1
ATOM 720 O O . LYS A 1 86 ? 26.011 12.195 -4.170 1.00 47.19 86 LYS A O 1
ATOM 725 N N . LEU A 1 87 ? 24.924 13.638 -2.814 1.00 52.53 87 LEU A N 1
ATOM 726 C CA . LEU A 1 87 ? 25.037 14.756 -3.727 1.00 52.53 87 LEU A CA 1
ATOM 727 C C . LEU A 1 87 ? 26.542 14.977 -3.795 1.00 52.53 87 LEU A C 1
ATOM 729 O O . LEU A 1 87 ? 27.150 15.396 -2.812 1.00 52.53 87 LEU A O 1
ATOM 733 N N . SER A 1 88 ? 27.167 14.579 -4.902 1.00 52.72 88 SER A N 1
ATOM 734 C CA . SER A 1 88 ? 28.502 15.051 -5.204 1.00 52.72 88 SER A CA 1
ATOM 735 C C . SER A 1 88 ? 28.361 16.561 -5.148 1.00 52.72 88 SER A C 1
ATOM 737 O O . SER A 1 88 ? 27.544 17.122 -5.881 1.00 52.72 88 SER A O 1
ATOM 739 N N . SER A 1 89 ? 29.075 17.198 -4.230 1.00 55.66 89 SER A N 1
ATOM 740 C CA . SER A 1 89 ? 29.041 18.630 -3.930 1.00 55.66 89 SER A CA 1
ATOM 741 C C . SER A 1 89 ? 29.588 19.493 -5.081 1.00 55.66 89 SER A C 1
ATOM 743 O O . SER A 1 89 ? 30.277 20.480 -4.855 1.00 55.66 89 SER A O 1
ATOM 745 N N . GLY A 1 90 ? 29.327 19.100 -6.328 1.00 55.44 90 GLY A N 1
ATOM 746 C CA . GLY A 1 90 ? 29.937 19.623 -7.542 1.00 55.44 90 GLY A CA 1
ATOM 747 C C . GLY A 1 90 ? 28.949 19.970 -8.651 1.00 55.44 90 GLY A C 1
ATOM 748 O O . GLY A 1 90 ? 29.395 20.181 -9.774 1.00 55.44 90 GLY A O 1
ATOM 749 N N . PHE A 1 91 ? 27.638 20.060 -8.388 1.00 56.16 91 PHE A N 1
ATOM 750 C CA . PHE A 1 91 ? 26.736 20.677 -9.366 1.00 56.16 91 PHE A CA 1
ATOM 751 C C . PHE A 1 91 ? 26.930 22.199 -9.323 1.00 56.16 91 PHE A C 1
ATOM 753 O O . PHE A 1 91 ? 26.262 22.908 -8.573 1.00 56.16 91 PHE A O 1
ATOM 760 N N . LYS A 1 92 ? 27.910 22.700 -10.082 1.00 61.34 92 LYS A N 1
ATOM 761 C CA . LYS A 1 92 ? 28.026 24.129 -10.377 1.00 61.34 92 LYS A CA 1
ATOM 762 C C . LYS A 1 92 ? 27.007 24.450 -11.466 1.00 61.34 92 LYS A C 1
ATOM 764 O O . LYS A 1 92 ? 27.195 24.066 -12.616 1.00 61.34 92 LYS A O 1
ATOM 769 N N . VAL A 1 93 ? 25.928 25.131 -11.095 1.00 61.88 93 VAL A N 1
ATOM 770 C CA . VAL A 1 93 ? 25.079 25.826 -12.065 1.00 61.88 93 VAL A CA 1
ATOM 771 C C . VAL A 1 93 ? 25.947 26.936 -12.658 1.00 61.88 93 VAL A C 1
ATOM 773 O O . VAL A 1 93 ? 26.356 27.842 -11.936 1.00 61.88 93 VAL A O 1
ATOM 776 N N . GLY A 1 94 ? 26.322 26.817 -13.932 1.00 58.19 94 GLY A N 1
ATOM 777 C CA . GLY A 1 94 ? 26.959 27.919 -14.650 1.00 58.19 94 GLY A CA 1
ATOM 778 C C . GLY A 1 94 ? 25.961 29.067 -14.773 1.00 58.19 94 GLY A C 1
ATOM 779 O O . GLY A 1 94 ? 24.799 28.827 -15.103 1.00 58.19 94 GLY A O 1
ATOM 780 N N . ASN A 1 95 ? 26.389 30.293 -14.465 1.00 53.81 95 ASN A N 1
ATOM 781 C CA . ASN A 1 95 ? 25.577 31.483 -14.707 1.00 53.81 95 ASN A CA 1
ATOM 782 C C . ASN A 1 95 ? 25.217 31.547 -16.197 1.00 53.81 95 ASN A C 1
ATOM 784 O O . ASN A 1 95 ? 26.091 31.463 -17.056 1.00 53.81 95 ASN A O 1
ATOM 788 N N . VAL A 1 96 ? 23.927 31.697 -16.493 1.00 60.03 96 VAL A N 1
ATOM 789 C CA . VAL A 1 96 ? 23.389 31.751 -17.865 1.00 60.03 96 VAL A CA 1
ATOM 790 C C . VAL A 1 96 ? 23.765 33.066 -18.575 1.00 60.03 96 VAL A C 1
ATOM 792 O O . VAL A 1 96 ? 23.633 33.175 -19.791 1.00 60.03 96 VAL A O 1
ATOM 795 N N . ASP A 1 97 ? 24.319 34.038 -17.845 1.00 58.94 97 ASP A N 1
ATOM 796 C CA . ASP A 1 97 ? 24.653 35.370 -18.362 1.00 58.94 97 ASP A CA 1
ATOM 797 C C . ASP A 1 97 ? 25.860 35.402 -19.323 1.00 58.94 97 ASP A C 1
ATOM 799 O O . ASP A 1 97 ? 26.018 36.368 -20.065 1.00 58.94 97 ASP A O 1
ATOM 803 N N . GLU A 1 98 ? 26.695 34.356 -19.384 1.00 53.06 98 GLU A N 1
ATOM 804 C CA . GLU A 1 98 ? 27.843 34.311 -20.313 1.00 53.06 98 GLU A CA 1
ATOM 805 C C . GLU A 1 98 ? 27.472 33.930 -21.760 1.00 53.06 98 GLU A C 1
ATOM 807 O O . GLU A 1 98 ? 28.298 34.079 -22.657 1.00 53.06 98 GLU A O 1
ATOM 812 N N . ILE A 1 99 ? 26.242 33.474 -22.029 1.00 54.38 99 ILE A N 1
ATOM 813 C CA . ILE A 1 99 ? 25.850 32.998 -23.372 1.00 54.38 99 ILE A CA 1
ATOM 814 C C . ILE A 1 99 ? 25.379 34.143 -24.292 1.00 54.38 99 ILE A C 1
ATOM 816 O O . ILE A 1 99 ? 25.355 33.983 -25.511 1.00 54.38 99 ILE A O 1
ATOM 820 N N . LEU A 1 100 ? 25.053 35.324 -23.754 1.00 52.31 100 LEU A N 1
ATOM 821 C CA . LEU A 1 100 ? 24.469 36.424 -24.540 1.00 52.31 100 LEU A CA 1
ATOM 822 C C . LEU A 1 100 ? 25.470 37.476 -25.051 1.00 52.31 100 LEU A C 1
ATOM 824 O O . LEU A 1 100 ? 25.044 38.455 -25.653 1.00 52.31 100 LEU A O 1
ATOM 828 N N . SER A 1 101 ? 26.782 37.295 -24.873 1.00 47.72 101 SER A N 1
ATOM 829 C CA . SER A 1 101 ? 27.791 38.249 -25.375 1.00 47.72 101 SER A CA 1
ATOM 830 C C . SER A 1 101 ? 28.382 37.904 -26.752 1.00 47.72 101 SER A C 1
ATOM 832 O O . SER A 1 101 ? 29.298 38.590 -27.203 1.00 47.72 101 SER A O 1
ATOM 834 N N . VAL A 1 102 ? 27.871 36.873 -27.440 1.00 51.34 102 VAL A N 1
ATOM 835 C CA . VAL A 1 102 ? 28.379 36.431 -28.759 1.00 51.34 102 VAL A CA 1
ATOM 836 C C . VAL A 1 102 ? 27.268 36.354 -29.816 1.00 51.34 102 VAL A C 1
ATOM 838 O O . VAL A 1 102 ? 27.177 35.382 -30.565 1.00 51.34 102 VAL A O 1
ATOM 841 N N . ILE A 1 103 ? 26.410 37.374 -29.897 1.00 45.50 103 ILE A N 1
ATOM 842 C CA . ILE A 1 103 ? 25.559 37.597 -31.080 1.00 45.50 103 ILE A CA 1
ATOM 843 C C . ILE A 1 103 ? 25.781 39.014 -31.593 1.00 45.50 103 ILE A C 1
ATOM 845 O O . ILE A 1 103 ? 25.692 39.948 -30.765 1.00 45.50 103 ILE A O 1
#

Nearest PDB structures (foldseek):
  1bxr-assembly1_A  TM=5.496E-01  e=1.492E+00  Escherichia coli
  1vl2-assembly1_C  TM=4.619E-01  e=1.808E+00  Thermotoga maritima
  5dot-assembly1_A  TM=5.447E-01  e=8.964E+00  Homo sapiens

pLDDT: mean 76.83, std 16.6, range [4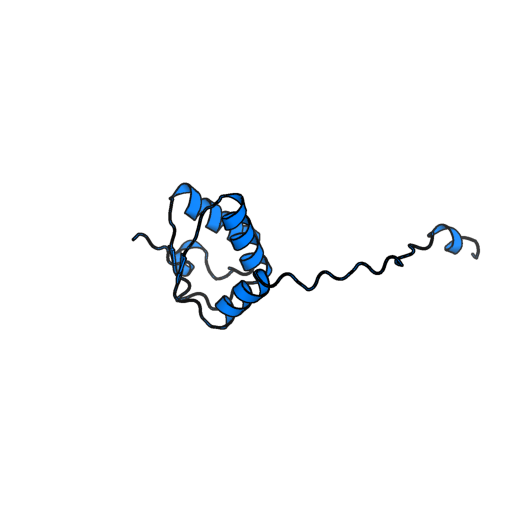5.5, 94.25]

Mean predicted aligned error: 11.76 Å

Sequence (103 aa):
MESINLKEEFSKNLALRENARDLFKFLFENNIKTIDFKEVEYVSRSFANELLSLEKENKFNINKINMNDDVSIMFKYALEESPKRKLSSGFKVGNVDEILSVI

Radius of gyration: 20.01 Å; Cα contacts (8 Å, |Δi|>4): 123; chains: 1; bounding box: 44×50×45 Å

Secondary structure (DSSP, 8-state):
---EEHHHHHTT-TTSHHHHHHHHHHHHHTT--EEE-TT-----HHHHHHHHHHHHHHT-PPEEES--HHHHHHHHHHHS--------TT-----GGGGGG--

Foldseek 3Di:
DDEDECCVPQNQCLADLVSLVVVLVVCVVVVPQEYECQPHPAHALNSLLNNVVSCVVVVRHHHYPNDDPRHVVSNVVSPPDPPPPPPPPPPDPDDPVVPPPPD

Solvent-accessible surface area (backbone atoms only — not comparable to full-atom values): 6118 Å² total; per-residue (Å²): 134,73,64,49,60,49,55,84,78,59,56,94,51,47,54,37,52,6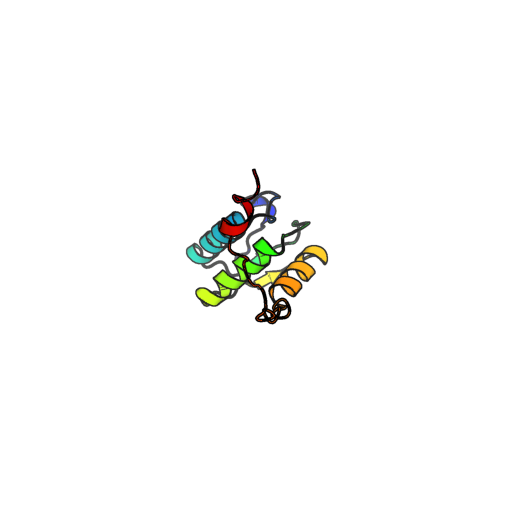7,52,27,51,56,50,47,48,52,28,60,78,68,69,47,41,34,44,39,29,75,80,52,79,57,44,25,47,60,12,36,36,46,39,52,48,51,28,61,77,66,73,45,77,67,46,80,39,62,60,45,70,60,35,46,51,22,47,50,57,40,68,49,70,70,76,74,72,71,75,69,95,69,82,74,80,73,73,75,75,76,72,74,80,79,123